Protein AF-A0AAP3E4R8-F1 (afdb_monomer)

Sequence (156 aa):
MATSDVTLTLAP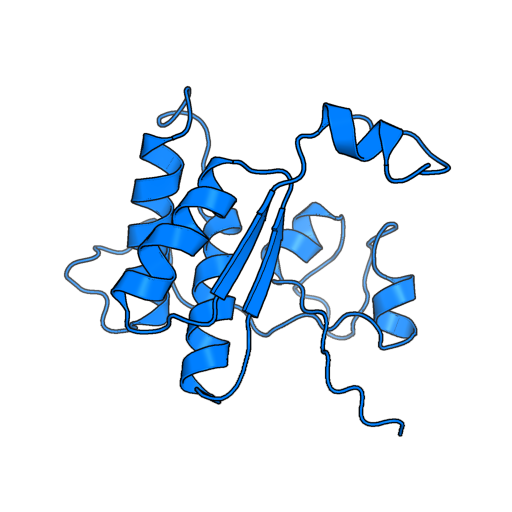TMYAELGGDPTADVYPSGSKYVDEAIRDGWVHITDPVSGDIDDDPADVESVVEQARHDAHHVIAATTNHPQTVNEWDDTALVGVALRLFEQNERIRVIVHTTDRGLAKAIQVVVPHYGYYDVQARYYPPKDVKERFPVAENFIW

Organism: NCBI:txid2979990

Foldseek 3Di:
DPPDLDAAEDELLVCVVQQADSPDPDPGGGRPPCRVCVVVRRYDYDDFFDEDQPDDLVPDPDLLHVLLNQLLVQLLVPDPCNPPDDCSSLSRLVSVLQVVCVVPLPDAAEAEDQRPSSQRSQCPSNVVVVRDSYHYDHDPPVNCVVVPVDVDDPDD

InterPro domains:
  IPR058703 PIN domain-containing protein [PF26425] (3-133)

Secondary structure (DSSP, 8-state):
----S--EEE-HHHHHHTT--TT-SSS--S-TTTHHHHHTTSEEEPPPPP--TTS-TTT---HHHHHHHHHHHHHHHHSS-TTT---TGGGHHHHHHHHHHHH-TT--EEEEES-HHHHHHHHHHHHHTT--SEEEEE--HHHHHHHS--SS----

Nearest PDB structures (foldseek):
  6gkv-assembly1_B  TM=8.677E-01  e=3.785E+00  Coptis japonica
  3dxy-assembly1_A  TM=6.495E-01  e=4.829E+00  Escherichia coli K-12
  3wxm-assembly3_F  TM=3.736E-01  e=7.859E+00  Aeropyrum pernix K1

Structure (mmCIF, N/CA/C/O backbone):
data_AF-A0AAP3E4R8-F1
#
_entry.id   AF-A0AAP3E4R8-F1
#
loop_
_atom_site.group_PDB
_atom_site.id
_atom_site.type_symbol
_atom_site.label_atom_id
_atom_site.label_alt_id
_atom_site.label_comp_id
_atom_site.label_asym_id
_atom_site.label_entity_id
_atom_site.label_seq_id
_atom_site.pdbx_PDB_ins_code
_atom_site.Cartn_x
_atom_site.Cartn_y
_atom_site.Cartn_z
_atom_site.occupancy
_atom_site.B_iso_or_equiv
_atom_site.auth_seq_id
_atom_site.auth_comp_id
_atom_site.auth_asym_id
_atom_site.auth_atom_id
_atom_site.pdbx_PDB_model_num
ATOM 1 N N . MET A 1 1 ? -25.991 0.294 9.245 1.00 39.47 1 MET A N 1
ATOM 2 C CA . MET A 1 1 ? -24.555 0.604 9.105 1.00 39.47 1 MET A CA 1
ATOM 3 C C . MET A 1 1 ? -24.451 1.835 8.234 1.00 39.47 1 MET A C 1
ATOM 5 O O . MET A 1 1 ? -25.065 1.839 7.176 1.00 39.47 1 MET A O 1
ATOM 9 N N . ALA A 1 2 ? -23.801 2.895 8.709 1.00 35.78 2 ALA A N 1
ATOM 10 C CA . ALA A 1 2 ? -23.528 4.047 7.861 1.00 35.78 2 ALA A CA 1
ATOM 11 C C . ALA A 1 2 ? -22.597 3.585 6.732 1.00 35.78 2 ALA A C 1
ATOM 13 O O . ALA A 1 2 ? -21.536 3.033 7.002 1.00 35.78 2 ALA A O 1
ATOM 14 N N . THR A 1 3 ? -23.031 3.735 5.486 1.00 44.97 3 THR A N 1
ATOM 15 C CA . THR A 1 3 ? -22.189 3.557 4.304 1.00 44.97 3 THR A CA 1
ATOM 16 C C . THR A 1 3 ? -21.245 4.751 4.257 1.00 44.97 3 THR A C 1
ATOM 18 O O . THR A 1 3 ? -21.642 5.828 3.815 1.00 44.97 3 THR A O 1
ATOM 21 N N . SER A 1 4 ? -20.041 4.628 4.807 1.00 57.94 4 SER A N 1
ATOM 22 C CA . SER A 1 4 ? -19.020 5.635 4.552 1.00 57.94 4 SER A CA 1
ATOM 23 C C . SER A 1 4 ? -18.524 5.445 3.121 1.00 57.94 4 SER A C 1
ATOM 25 O O . SER A 1 4 ? -18.063 4.365 2.767 1.00 57.94 4 SER A O 1
ATOM 27 N N . ASP A 1 5 ? -18.567 6.501 2.305 1.00 83.19 5 ASP A N 1
ATOM 28 C CA . ASP A 1 5 ? -17.973 6.527 0.952 1.00 83.19 5 ASP A CA 1
ATOM 29 C C . ASP A 1 5 ? -16.427 6.468 0.980 1.00 83.19 5 ASP A C 1
ATOM 31 O O . ASP A 1 5 ? -15.753 6.711 -0.019 1.00 83.19 5 ASP A O 1
ATOM 35 N N . VAL A 1 6 ? -15.849 6.199 2.153 1.00 88.19 6 VAL A N 1
ATOM 36 C CA . VAL A 1 6 ? -14.419 6.155 2.431 1.00 88.19 6 VAL A CA 1
ATOM 37 C C . VAL A 1 6 ? -14.144 4.94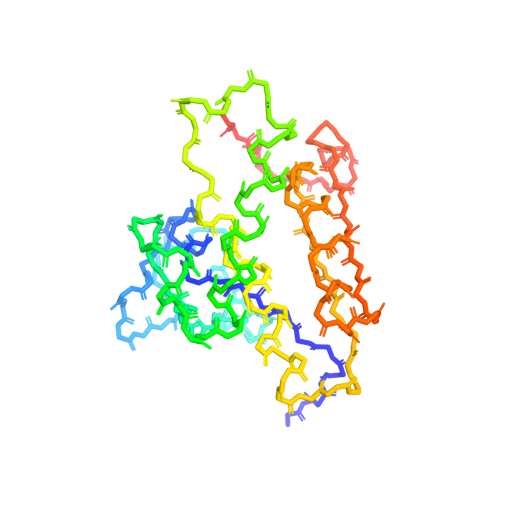0 3.307 1.00 88.19 6 VAL A C 1
ATOM 39 O O . VAL A 1 6 ? -14.812 4.728 4.323 1.00 88.19 6 VAL A O 1
ATOM 42 N N . THR A 1 7 ? -13.123 4.181 2.926 1.00 91.00 7 THR A N 1
ATOM 43 C CA . THR A 1 7 ? -12.562 3.079 3.706 1.00 91.00 7 THR A CA 1
ATOM 44 C C . THR A 1 7 ? -11.092 3.381 3.953 1.00 91.00 7 THR A C 1
ATOM 46 O O . THR A 1 7 ? -10.371 3.735 3.021 1.00 91.00 7 THR A O 1
ATOM 49 N N . LEU A 1 8 ? -10.649 3.260 5.204 1.00 94.56 8 LEU A N 1
ATOM 50 C CA . LEU A 1 8 ? -9.238 3.353 5.555 1.00 94.56 8 LEU A CA 1
ATOM 51 C C . LEU A 1 8 ? -8.679 1.938 5.694 1.00 94.56 8 LEU A C 1
ATOM 53 O O . LEU A 1 8 ? -9.179 1.137 6.481 1.00 94.56 8 LEU A O 1
ATOM 57 N N . THR A 1 9 ? -7.652 1.633 4.912 1.00 94.88 9 THR A N 1
ATOM 58 C CA . THR A 1 9 ? -7.057 0.298 4.841 1.00 94.88 9 THR A CA 1
ATOM 59 C C . THR A 1 9 ? -5.604 0.314 5.282 1.00 94.88 9 THR A C 1
ATOM 61 O O . THR A 1 9 ? -4.881 1.268 4.993 1.00 94.88 9 THR A O 1
ATOM 64 N N . LEU A 1 10 ? -5.167 -0.768 5.918 1.00 94.38 10 LEU A N 1
ATOM 65 C CA . LEU A 1 10 ? -3.786 -0.998 6.329 1.00 94.38 10 LEU A CA 1
ATOM 66 C C . LEU A 1 10 ? -3.335 -2.369 5.812 1.00 94.38 10 LEU A C 1
ATOM 68 O O . LEU A 1 10 ? -4.076 -3.345 5.937 1.00 94.38 10 LEU A O 1
ATOM 72 N N . ALA A 1 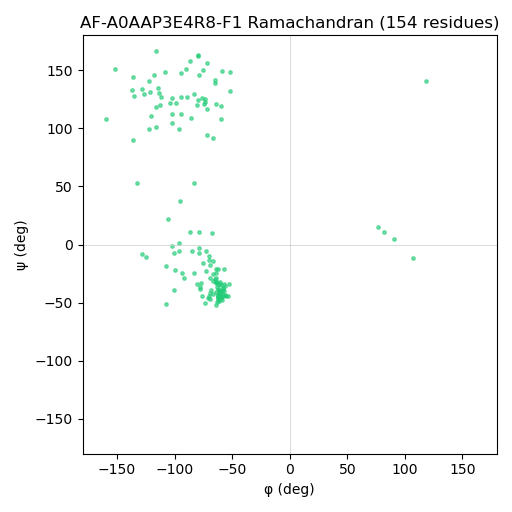11 ? -2.146 -2.453 5.214 1.00 95.31 11 ALA A N 1
ATOM 73 C CA . ALA A 1 11 ? -1.609 -3.745 4.796 1.00 95.31 11 ALA A CA 1
ATOM 74 C C . ALA A 1 11 ? -1.099 -4.538 6.020 1.00 95.31 11 ALA A C 1
ATOM 76 O O . ALA A 1 11 ? -0.646 -3.924 6.993 1.00 95.31 11 ALA A O 1
ATOM 77 N N . PRO A 1 12 ? -1.131 -5.884 5.992 1.00 94.62 12 PRO A N 1
ATOM 78 C CA . PRO A 1 12 ? -0.671 -6.712 7.110 1.00 94.62 12 PRO A CA 1
ATOM 79 C C . PRO A 1 12 ? 0.779 -6.450 7.537 1.00 94.62 12 PRO A C 1
ATOM 81 O O . PRO A 1 12 ? 1.072 -6.474 8.729 1.00 94.62 12 PRO A O 1
ATOM 84 N N . THR A 1 13 ? 1.671 -6.150 6.590 1.00 92.88 13 THR A N 1
ATOM 85 C CA . THR A 1 13 ? 3.082 -5.833 6.866 1.00 92.88 13 THR A CA 1
ATOM 86 C C . THR A 1 13 ? 3.209 -4.577 7.730 1.00 92.88 13 THR A C 1
ATOM 88 O O . THR A 1 13 ? 3.816 -4.627 8.795 1.00 92.88 13 THR A O 1
ATOM 91 N N . MET A 1 14 ? 2.511 -3.491 7.386 1.00 92.12 14 MET A N 1
ATOM 92 C CA . MET A 1 14 ? 2.477 -2.286 8.227 1.00 92.12 14 MET A CA 1
ATOM 93 C C . MET A 1 14 ? 1.768 -2.511 9.566 1.00 92.12 14 MET A C 1
ATOM 95 O O . MET A 1 14 ? 2.114 -1.881 10.563 1.00 92.12 14 MET A O 1
ATOM 99 N N . TYR A 1 15 ? 0.771 -3.399 9.630 1.00 94.38 15 TYR A N 1
ATOM 100 C CA . TYR A 1 15 ? 0.182 -3.769 10.918 1.00 94.38 15 TYR A CA 1
ATOM 101 C C . TYR A 1 15 ? 1.219 -4.423 11.843 1.00 94.38 15 TYR A C 1
ATOM 103 O O . TYR A 1 15 ? 1.273 -4.084 13.028 1.00 94.38 15 TYR A O 1
ATOM 111 N N . ALA A 1 16 ? 2.084 -5.280 11.290 1.00 93.00 16 ALA A N 1
ATOM 112 C CA . ALA A 1 16 ? 3.195 -5.890 12.013 1.00 93.00 16 ALA A CA 1
ATOM 113 C C . ALA A 1 16 ? 4.207 -4.851 12.518 1.00 93.00 16 ALA A C 1
ATOM 115 O O . ALA A 1 16 ? 4.595 -4.881 13.686 1.00 93.00 16 ALA A O 1
ATOM 116 N N . GLU A 1 17 ? 4.577 -3.877 11.683 1.00 89.62 17 GLU A N 1
ATOM 117 C CA . GLU A 1 17 ? 5.477 -2.780 12.074 1.00 89.62 17 GLU A CA 1
ATOM 118 C C . GLU A 1 17 ? 4.915 -1.927 13.217 1.00 89.62 17 GLU A C 1
ATOM 120 O O . GLU A 1 17 ? 5.649 -1.445 14.081 1.00 89.62 17 GLU A O 1
ATOM 125 N N . LEU A 1 18 ? 3.590 -1.783 13.274 1.00 91.19 18 LEU A N 1
ATOM 126 C CA . LEU A 1 18 ? 2.892 -1.102 14.364 1.00 91.19 18 LEU A CA 1
ATOM 127 C C . LEU A 1 18 ? 2.745 -1.979 15.624 1.00 91.19 18 LEU A C 1
ATOM 129 O O . LEU A 1 18 ? 2.021 -1.602 16.552 1.00 91.19 18 LEU A O 1
ATOM 133 N N . GLY A 1 19 ? 3.423 -3.126 15.687 1.00 92.19 19 GLY A N 1
ATOM 134 C CA . GLY A 1 19 ? 3.431 -4.051 16.822 1.00 92.19 19 GLY A CA 1
ATOM 135 C C . GLY A 1 19 ? 2.235 -5.002 16.868 1.00 92.19 19 GLY A C 1
ATOM 136 O O . GLY A 1 19 ? 2.015 -5.640 17.895 1.00 92.19 19 GLY A O 1
ATOM 137 N N . GLY A 1 20 ? 1.447 -5.064 15.796 1.00 94.38 20 GLY A N 1
ATOM 138 C CA . GLY A 1 20 ? 0.374 -6.035 15.648 1.00 94.38 20 GLY A CA 1
ATOM 139 C C . GLY A 1 20 ? 0.877 -7.416 15.221 1.00 94.38 20 GLY A C 1
ATOM 140 O O . GLY A 1 20 ? 1.983 -7.566 14.711 1.00 94.38 20 GLY A O 1
ATOM 141 N N . ASP A 1 21 ? 0.042 -8.432 15.401 1.00 94.81 21 ASP A N 1
ATOM 142 C CA . ASP A 1 21 ? 0.242 -9.772 14.855 1.00 94.81 21 ASP A CA 1
ATOM 143 C C . ASP A 1 21 ? -0.651 -9.968 13.615 1.00 94.81 21 ASP A C 1
ATOM 145 O O . ASP A 1 21 ? -1.864 -10.155 13.762 1.00 94.81 21 ASP A O 1
ATOM 149 N N . PRO A 1 22 ? -0.088 -9.925 12.392 1.00 91.00 22 PRO A N 1
ATOM 150 C CA . PRO A 1 22 ? -0.849 -10.124 11.159 1.00 91.00 22 PRO A CA 1
ATOM 151 C C . PRO A 1 22 ? -1.271 -11.585 10.920 1.00 91.00 22 PRO A C 1
ATOM 153 O O . PRO A 1 22 ? -1.970 -11.876 9.950 1.00 91.00 22 PRO A O 1
ATOM 156 N N . THR A 1 23 ? -0.827 -12.523 11.761 1.00 91.31 23 THR A N 1
ATOM 157 C CA . THR A 1 23 ? -1.151 -13.954 11.652 1.00 91.31 23 THR A CA 1
ATOM 158 C C . THR A 1 23 ? -2.222 -14.404 12.644 1.00 91.31 23 THR A C 1
ATOM 160 O O . THR A 1 23 ? -2.622 -15.566 12.627 1.00 91.31 23 THR A O 1
ATOM 163 N N . ALA A 1 24 ? -2.707 -13.495 13.493 1.00 90.25 24 ALA A N 1
ATOM 164 C CA . ALA A 1 24 ? -3.736 -13.791 14.476 1.00 90.25 24 ALA A CA 1
ATOM 165 C C . ALA A 1 24 ? -5.077 -14.160 13.817 1.00 90.25 24 ALA A C 1
ATOM 167 O O . ALA A 1 24 ? -5.517 -13.522 12.861 1.00 90.25 24 ALA A O 1
ATOM 168 N N . ASP A 1 25 ? -5.782 -15.132 14.403 1.00 86.62 25 ASP A N 1
ATOM 169 C CA . ASP A 1 25 ? -7.105 -15.571 13.929 1.00 86.62 25 ASP A CA 1
ATOM 170 C C . ASP A 1 25 ? -8.180 -14.471 14.027 1.00 86.62 25 ASP A C 1
ATOM 172 O O . ASP A 1 25 ? -9.197 -14.511 13.331 1.00 86.62 25 ASP A O 1
ATOM 176 N N . VAL A 1 26 ? -7.990 -13.500 14.928 1.00 86.62 26 VAL A N 1
ATOM 177 C CA . VAL A 1 26 ? -8.925 -12.398 15.170 1.00 86.62 26 VAL A CA 1
ATOM 178 C C . VAL A 1 26 ? -8.158 -11.091 15.284 1.00 86.62 26 VAL A C 1
ATOM 180 O O . VAL A 1 26 ? -7.261 -10.954 16.115 1.00 86.62 26 VAL A O 1
ATOM 183 N N . TYR A 1 27 ? -8.581 -10.105 14.495 1.00 85.62 27 TYR A N 1
ATOM 184 C CA . TYR A 1 27 ? -8.109 -8.738 14.626 1.00 85.62 27 TYR A CA 1
ATOM 185 C C . TYR A 1 27 ? -8.971 -7.915 15.594 1.00 85.62 27 TYR A C 1
ATOM 187 O O . TYR A 1 27 ? -10.185 -8.115 15.688 1.00 85.62 27 TYR A O 1
ATOM 195 N N . PRO A 1 28 ? -8.368 -6.912 16.243 1.00 94.00 28 PRO A N 1
ATOM 196 C CA . PRO A 1 28 ? -6.931 -6.649 16.245 1.00 94.00 28 PRO A CA 1
ATOM 197 C C . PRO A 1 28 ? -6.188 -7.443 17.336 1.00 94.00 28 PRO A C 1
ATOM 199 O O . PRO A 1 28 ? -6.777 -7.827 18.348 1.00 94.00 28 PRO A O 1
ATOM 202 N N . SER A 1 29 ? -4.883 -7.630 17.150 1.00 91.44 29 SER A N 1
ATOM 203 C CA . SER A 1 29 ? -3.971 -8.350 18.037 1.00 91.44 29 SER A CA 1
ATOM 204 C C . SER A 1 29 ? -2.640 -7.603 18.223 1.00 91.44 29 SER A C 1
ATOM 206 O O . SER A 1 29 ? -1.687 -7.832 17.489 1.00 91.44 29 SER A O 1
ATOM 208 N N . GLY A 1 30 ? -2.543 -6.724 19.226 1.00 90.12 30 GLY A N 1
ATOM 209 C CA . GLY A 1 30 ? -1.252 -6.340 19.822 1.00 90.12 30 GLY A CA 1
ATOM 210 C C . GLY A 1 30 ? -0.725 -4.941 19.498 1.00 90.12 30 GLY A C 1
ATOM 211 O O . GLY A 1 30 ? 0.179 -4.471 20.195 1.00 90.12 30 GLY A O 1
ATOM 212 N N . SER A 1 31 ? -1.303 -4.215 18.537 1.00 93.12 31 SER A N 1
ATOM 213 C CA . SER A 1 31 ? -0.849 -2.852 18.250 1.00 93.12 31 SER A CA 1
ATOM 214 C C . SER A 1 31 ? -1.429 -1.842 19.238 1.00 93.12 31 SER A C 1
ATOM 216 O O . SER A 1 31 ? -2.628 -1.575 19.281 1.00 93.12 31 SER A O 1
ATOM 218 N N . LYS A 1 32 ? -0.558 -1.144 19.969 1.00 92.44 32 LYS A N 1
ATOM 219 C CA . LYS A 1 32 ? -0.970 0.007 20.793 1.00 92.44 32 LYS A CA 1
ATOM 220 C C . LYS A 1 32 ? -1.382 1.244 19.978 1.00 92.44 32 LYS A C 1
ATOM 222 O O . LYS A 1 32 ? -1.866 2.206 20.562 1.00 92.44 32 LYS A O 1
ATOM 227 N N . TYR A 1 33 ? -1.143 1.247 18.664 1.00 88.81 33 TYR A N 1
ATOM 228 C CA . TYR A 1 33 ? -1.328 2.422 17.808 1.00 88.81 33 TYR A CA 1
ATOM 229 C C . TYR A 1 33 ? -2.637 2.398 17.018 1.00 88.81 33 TYR A C 1
ATOM 231 O O . TYR A 1 33 ? -3.260 3.443 16.855 1.00 88.81 33 TYR A O 1
ATOM 239 N N . VAL A 1 34 ? -3.043 1.232 16.505 1.00 93.31 34 VAL A N 1
ATOM 240 C CA . VAL A 1 34 ? -4.157 1.134 15.541 1.00 93.31 34 VAL A CA 1
ATOM 241 C C . VAL A 1 34 ? -5.265 0.168 15.967 1.00 93.31 34 VAL A C 1
ATOM 243 O O . VAL A 1 34 ? -6.351 0.202 15.393 1.00 93.31 34 VAL A O 1
ATOM 246 N N . ASP A 1 35 ? -5.056 -0.641 17.012 1.00 95.19 35 ASP A N 1
ATOM 247 C CA . ASP A 1 35 ? -6.046 -1.631 17.442 1.00 95.19 35 ASP A CA 1
ATOM 248 C C . ASP A 1 35 ? -7.410 -1.003 17.789 1.00 95.19 35 ASP A C 1
ATOM 250 O O . ASP A 1 35 ? -8.445 -1.539 17.411 1.00 95.19 35 ASP A O 1
ATOM 254 N N . GLU A 1 36 ? -7.452 0.129 18.501 1.00 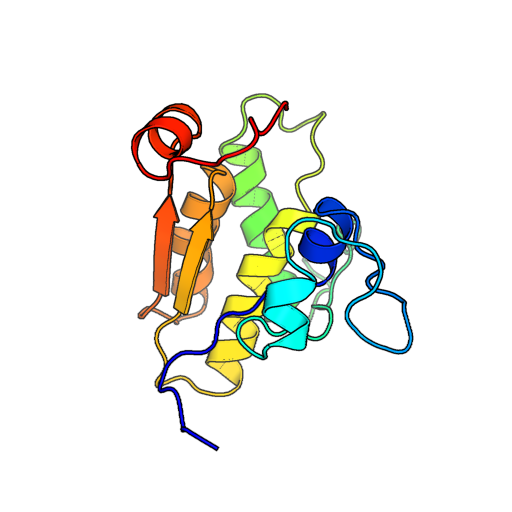94.44 36 GLU A N 1
ATOM 255 C CA . GLU A 1 36 ? -8.728 0.784 18.844 1.00 94.44 36 GLU A CA 1
ATOM 256 C C . GLU A 1 36 ? -9.507 1.199 17.586 1.00 94.44 36 GLU A C 1
ATOM 258 O O . GLU A 1 36 ? -10.681 0.865 17.451 1.00 94.44 36 GLU A O 1
ATOM 263 N N . ALA A 1 37 ? -8.828 1.794 16.601 1.00 92.12 37 ALA A N 1
ATOM 264 C CA . ALA A 1 37 ? -9.437 2.169 15.327 1.00 92.12 37 ALA A CA 1
ATOM 265 C C . ALA A 1 37 ? -9.938 0.955 14.520 1.00 92.12 37 ALA A C 1
ATOM 267 O O . ALA A 1 37 ? -10.942 1.064 13.815 1.00 92.12 37 ALA A O 1
ATOM 268 N N . ILE A 1 38 ? -9.271 -0.200 14.626 1.00 94.62 38 ILE A N 1
ATOM 269 C CA . ILE A 1 38 ? -9.735 -1.455 14.016 1.00 94.62 38 ILE A CA 1
ATOM 270 C C . ILE A 1 38 ? -10.991 -1.969 14.733 1.00 94.62 38 ILE A C 1
ATOM 272 O O . ILE A 1 38 ? -11.970 -2.301 14.066 1.00 94.62 38 ILE A O 1
ATOM 276 N N . ARG A 1 39 ? -11.006 -2.000 16.078 1.00 94.00 39 ARG A N 1
ATOM 277 C CA . ARG A 1 39 ? -12.182 -2.443 16.866 1.00 94.00 39 ARG A CA 1
ATOM 278 C C . ARG A 1 39 ? -13.414 -1.599 16.568 1.00 94.00 39 ARG A C 1
ATOM 280 O O . ARG A 1 39 ? -14.510 -2.139 16.442 1.00 94.00 39 ARG A O 1
ATOM 287 N N . ASP A 1 40 ? -13.214 -0.299 16.414 1.00 93.44 40 ASP A N 1
ATOM 288 C CA . ASP A 1 40 ? -14.275 0.664 16.133 1.00 93.44 40 ASP A CA 1
ATOM 289 C C . ASP A 1 40 ? -14.714 0.668 14.655 1.00 93.44 40 ASP A C 1
ATOM 291 O O . ASP A 1 40 ? -15.653 1.374 14.285 1.00 93.44 40 ASP A O 1
ATOM 295 N N . GLY A 1 41 ? -14.063 -0.128 13.799 1.00 92.12 41 GLY A N 1
ATOM 296 C CA . GLY A 1 41 ? -14.408 -0.270 12.385 1.00 92.12 41 GLY A CA 1
ATOM 297 C C . GLY A 1 41 ? -13.951 0.890 11.497 1.00 92.12 41 GLY A C 1
ATOM 298 O O . GLY A 1 41 ? -14.425 1.010 10.369 1.00 92.12 41 GLY A O 1
ATOM 299 N N . TRP A 1 42 ? -13.040 1.742 11.975 1.00 92.56 42 TRP A N 1
ATOM 300 C CA . TRP A 1 42 ? -12.455 2.824 11.177 1.00 92.56 42 TRP A CA 1
ATOM 301 C C . TRP A 1 42 ? -11.375 2.322 10.222 1.00 92.56 42 TRP A C 1
ATOM 303 O O . TRP A 1 42 ? -11.280 2.831 9.109 1.00 92.56 42 TRP A O 1
ATOM 313 N N . VAL A 1 43 ? -10.563 1.353 10.659 1.00 94.06 43 VAL A N 1
ATOM 314 C CA . VAL A 1 43 ? -9.450 0.779 9.888 1.00 94.06 43 VAL A CA 1
ATOM 315 C C . VAL A 1 43 ? -9.729 -0.684 9.580 1.00 94.06 43 VAL A C 1
ATOM 317 O O . VAL A 1 43 ? -10.090 -1.456 10.466 1.00 94.06 43 VAL A O 1
ATOM 320 N N . HIS A 1 44 ? -9.498 -1.077 8.333 1.00 94.00 44 HIS A N 1
ATOM 321 C CA . HIS A 1 44 ? -9.564 -2.464 7.895 1.00 94.00 44 HIS A CA 1
ATOM 322 C C . HIS A 1 44 ? -8.170 -2.979 7.518 1.00 94.00 44 HIS A C 1
ATOM 324 O O . HIS A 1 44 ? -7.483 -2.362 6.701 1.00 94.00 44 HIS A O 1
ATOM 330 N N . ILE A 1 45 ? -7.757 -4.111 8.095 1.00 94.62 45 ILE A N 1
ATOM 331 C CA . ILE A 1 45 ? -6.564 -4.828 7.632 1.00 94.62 45 ILE A CA 1
ATOM 332 C C . ILE A 1 45 ? -6.932 -5.566 6.352 1.00 94.62 45 ILE A C 1
ATOM 334 O O . ILE A 1 45 ? -7.910 -6.307 6.330 1.00 94.62 45 ILE A O 1
ATOM 338 N N . THR A 1 46 ? -6.177 -5.344 5.283 1.00 94.62 46 THR A N 1
ATOM 339 C CA . THR A 1 46 ? -6.434 -6.019 4.010 1.00 94.62 46 THR A CA 1
ATOM 340 C C . THR A 1 46 ? -5.885 -7.441 4.011 1.00 94.62 46 THR A C 1
ATOM 342 O O . THR A 1 46 ? -4.938 -7.725 4.738 1.00 94.62 46 THR A O 1
ATOM 345 N N . ASP A 1 47 ? -6.341 -8.293 3.093 1.00 93.56 47 ASP A N 1
ATOM 346 C CA . ASP A 1 47 ? -5.635 -9.549 2.812 1.00 93.56 47 ASP A CA 1
ATOM 347 C C . ASP A 1 47 ? -4.183 -9.270 2.365 1.00 93.56 47 ASP A C 1
ATOM 349 O O . ASP A 1 47 ? -3.945 -8.237 1.714 1.00 93.56 47 ASP A O 1
ATOM 353 N N . PRO A 1 48 ? -3.216 -10.166 2.642 1.00 92.75 48 PRO A N 1
ATOM 354 C CA . PRO A 1 48 ? -1.860 -10.060 2.110 1.00 92.75 48 PRO A CA 1
ATOM 355 C C . PRO A 1 48 ? -1.849 -9.894 0.585 1.00 92.75 48 PRO A C 1
ATOM 357 O O . PRO A 1 48 ? -2.738 -10.382 -0.118 1.00 92.75 48 PRO A O 1
ATOM 360 N N . VAL A 1 49 ? -0.853 -9.178 0.069 1.00 93.88 49 VAL A N 1
ATOM 361 C CA . VAL A 1 49 ? -0.594 -9.080 -1.375 1.00 93.88 49 VAL A CA 1
ATOM 362 C C . VAL A 1 49 ? 0.445 -10.128 -1.777 1.00 93.88 49 VAL A C 1
ATOM 364 O O . VAL A 1 49 ? 1.303 -10.471 -0.965 1.00 93.88 49 VAL A O 1
ATOM 367 N N . SER A 1 50 ? 0.349 -10.664 -2.997 1.00 89.81 50 SER A N 1
ATOM 368 C CA . SER A 1 50 ? 1.264 -11.709 -3.478 1.00 89.81 50 SER A CA 1
ATOM 369 C C . SER A 1 50 ? 2.662 -11.162 -3.766 1.00 89.81 50 SER A C 1
ATOM 371 O O . SER A 1 50 ? 2.813 -9.959 -4.002 1.00 89.81 50 SER A O 1
ATOM 373 N N . GLY A 1 51 ? 3.661 -12.045 -3.733 1.00 89.81 51 GLY A N 1
ATOM 374 C CA . GLY A 1 51 ? 5.036 -11.765 -4.137 1.00 89.81 51 GLY A CA 1
ATOM 375 C C . GLY A 1 51 ? 6.075 -11.908 -3.042 1.00 89.81 51 GLY A C 1
ATOM 376 O O . GLY A 1 51 ? 5.864 -11.443 -1.911 1.00 89.81 51 GLY A O 1
ATOM 377 N N . ASP A 1 52 ? 7.215 -12.459 -3.431 1.00 90.62 52 ASP A N 1
ATOM 378 C CA . ASP A 1 52 ? 8.474 -12.465 -2.701 1.00 90.62 52 ASP A CA 1
ATOM 379 C C . ASP A 1 52 ? 9.484 -11.527 -3.388 1.00 90.62 52 ASP A C 1
ATOM 381 O O . ASP A 1 52 ? 9.464 -11.337 -4.600 1.00 90.62 52 ASP A O 1
ATOM 385 N N . ILE A 1 53 ? 10.377 -10.910 -2.614 1.00 90.50 53 ILE A N 1
ATOM 386 C CA . ILE A 1 53 ? 11.432 -10.053 -3.172 1.00 90.50 53 ILE A CA 1
ATOM 387 C C . ILE A 1 53 ? 12.405 -10.858 -4.048 1.00 90.50 53 ILE A C 1
ATOM 389 O O . ILE A 1 53 ? 12.995 -10.301 -4.976 1.00 90.50 53 ILE A O 1
ATOM 393 N N . ASP A 1 54 ? 12.569 -12.147 -3.741 1.00 91.62 54 ASP A N 1
ATOM 394 C CA . ASP A 1 54 ? 13.507 -13.049 -4.407 1.00 91.62 54 ASP A CA 1
ATOM 395 C C . ASP A 1 54 ? 12.938 -13.678 -5.694 1.00 91.62 54 ASP A C 1
ATOM 397 O O . ASP A 1 54 ? 13.675 -14.369 -6.406 1.00 91.62 54 ASP A O 1
ATOM 401 N N . ASP A 1 55 ? 11.659 -13.444 -6.009 1.00 91.69 55 ASP A N 1
ATOM 402 C CA . ASP A 1 55 ? 11.049 -13.913 -7.254 1.00 91.69 55 ASP A CA 1
ATOM 403 C C . ASP A 1 55 ? 11.709 -13.234 -8.468 1.00 91.69 55 ASP A C 1
ATOM 405 O O . ASP A 1 55 ? 12.008 -12.036 -8.452 1.00 91.69 55 ASP A O 1
ATOM 409 N N . ASP A 1 56 ? 11.950 -13.999 -9.541 1.00 89.44 56 ASP A N 1
ATOM 410 C CA . ASP A 1 56 ? 12.443 -13.432 -10.800 1.00 89.44 56 ASP A CA 1
ATOM 411 C C . ASP A 1 56 ? 11.299 -12.652 -11.465 1.00 89.44 56 ASP A C 1
ATOM 413 O O . ASP A 1 56 ? 10.308 -13.271 -11.867 1.00 89.44 56 ASP A O 1
ATOM 417 N N . PRO A 1 57 ? 11.413 -11.320 -11.654 1.00 83.81 57 PRO A N 1
ATOM 418 C CA . PRO A 1 57 ? 10.348 -10.526 -12.260 1.00 83.81 57 PRO A CA 1
ATOM 419 C C . PRO A 1 57 ? 9.928 -11.008 -13.656 1.00 83.81 57 PRO A C 1
ATOM 421 O O . PRO A 1 57 ? 8.829 -10.684 -14.103 1.00 83.81 57 PRO A O 1
ATOM 424 N N . ALA A 1 58 ? 10.781 -11.762 -14.363 1.00 87.44 58 ALA A N 1
ATOM 425 C CA . ALA A 1 58 ? 10.452 -12.353 -15.658 1.00 87.44 58 ALA A CA 1
ATOM 426 C C . ALA A 1 58 ? 9.468 -13.536 -15.572 1.00 87.44 58 ALA A C 1
ATOM 428 O O . ALA A 1 58 ? 8.788 -13.818 -16.560 1.00 87.44 58 ALA A O 1
ATOM 429 N N . ASP A 1 59 ? 9.385 -14.196 -14.416 1.00 92.62 59 ASP A N 1
ATOM 430 C CA . ASP A 1 59 ? 8.537 -15.367 -14.168 1.00 92.62 59 ASP A CA 1
ATOM 431 C C . ASP A 1 59 ? 7.240 -15.012 -13.413 1.00 92.62 59 ASP A C 1
ATOM 433 O O . ASP A 1 59 ? 6.341 -15.846 -13.278 1.00 92.62 59 ASP A O 1
ATOM 437 N N . VAL A 1 60 ? 7.104 -13.766 -12.950 1.00 93.81 60 VAL A N 1
ATOM 438 C CA . VAL A 1 60 ? 5.909 -13.279 -12.253 1.00 93.81 60 VAL A CA 1
ATOM 439 C C . VAL A 1 60 ? 4.759 -13.055 -13.239 1.00 93.81 60 VAL A C 1
ATOM 441 O O . VAL A 1 60 ? 4.838 -12.200 -14.118 1.00 93.81 60 VAL A O 1
ATOM 444 N N . GLU A 1 61 ? 3.628 -13.739 -13.048 1.00 92.44 61 GLU A N 1
ATOM 445 C CA . GLU A 1 61 ? 2.405 -13.527 -13.850 1.00 92.44 61 GLU A CA 1
ATOM 446 C C . GLU A 1 61 ? 1.421 -12.525 -13.218 1.00 92.44 61 GLU A C 1
ATOM 448 O O . GLU A 1 61 ? 0.599 -11.924 -13.913 1.00 92.44 61 GLU A O 1
ATOM 453 N N . SER A 1 62 ? 1.478 -12.348 -11.894 1.00 94.75 62 SER A N 1
ATOM 454 C CA . SER A 1 62 ? 0.573 -11.464 -11.155 1.00 94.75 62 SER A CA 1
ATOM 455 C C . SER A 1 62 ? 0.924 -9.996 -11.398 1.00 94.75 62 SER A C 1
ATOM 457 O O . SER A 1 62 ? 2.022 -9.543 -11.085 1.00 94.75 62 SER A O 1
ATOM 459 N N . VAL A 1 63 ? -0.041 -9.219 -11.895 1.00 94.88 63 VAL A N 1
ATOM 460 C CA . VAL A 1 63 ? 0.114 -7.770 -12.114 1.00 94.88 63 VAL A CA 1
ATOM 461 C C . VAL A 1 63 ? 0.399 -7.033 -10.800 1.00 94.88 63 VAL A C 1
ATOM 463 O O . VAL A 1 63 ? 1.236 -6.132 -10.754 1.00 94.88 63 VAL A O 1
ATOM 466 N N . VAL A 1 64 ? -0.256 -7.445 -9.710 1.00 96.12 64 VAL A N 1
ATOM 467 C CA . VAL A 1 64 ? -0.019 -6.897 -8.365 1.00 96.12 64 VAL A CA 1
ATOM 468 C C . VAL A 1 64 ? 1.429 -7.120 -7.932 1.00 96.12 64 VAL A C 1
ATOM 470 O O . VAL A 1 64 ? 2.036 -6.234 -7.341 1.00 96.12 64 VAL A O 1
ATOM 473 N N . GLU A 1 65 ? 1.985 -8.284 -8.238 1.00 96.56 65 GLU A N 1
ATOM 474 C CA . GLU A 1 65 ? 3.339 -8.678 -7.855 1.00 96.56 65 GLU A CA 1
ATOM 475 C C 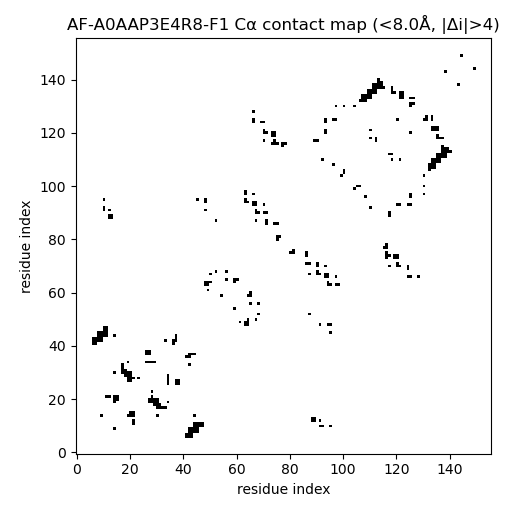. GLU A 1 65 ? 4.408 -7.999 -8.707 1.00 96.56 65 GLU A C 1
ATOM 477 O O . GLU A 1 65 ? 5.338 -7.411 -8.157 1.00 96.56 65 GLU A O 1
ATOM 482 N N . GLN A 1 66 ? 4.218 -7.944 -10.030 1.00 96.81 66 GLN A N 1
ATOM 483 C CA . GLN A 1 66 ? 5.070 -7.157 -10.931 1.00 96.81 66 GLN A CA 1
ATOM 484 C C . GLN A 1 66 ? 5.149 -5.698 -10.463 1.00 96.81 66 GLN A C 1
ATOM 486 O O . GLN A 1 66 ? 6.236 -5.132 -10.340 1.00 96.81 66 GLN A O 1
ATOM 491 N N . ALA A 1 67 ? 4.013 -5.107 -10.085 1.00 97.06 67 ALA A N 1
ATOM 492 C CA . ALA A 1 67 ? 3.981 -3.743 -9.576 1.00 97.06 67 ALA A CA 1
ATOM 493 C C . ALA A 1 67 ? 4.718 -3.576 -8.241 1.00 97.06 67 ALA A C 1
ATOM 495 O O . ALA A 1 67 ? 5.251 -2.498 -7.970 1.00 97.06 67 ALA A O 1
ATOM 496 N N . ARG A 1 68 ? 4.771 -4.611 -7.395 1.00 96.81 68 ARG A N 1
ATOM 497 C CA . ARG A 1 68 ? 5.583 -4.582 -6.172 1.00 96.81 68 ARG A CA 1
ATOM 498 C C . ARG A 1 68 ? 7.074 -4.593 -6.494 1.00 96.81 68 ARG A C 1
ATOM 500 O O . ARG A 1 68 ? 7.796 -3.787 -5.910 1.00 96.81 68 ARG A O 1
ATOM 507 N N . HIS A 1 69 ? 7.5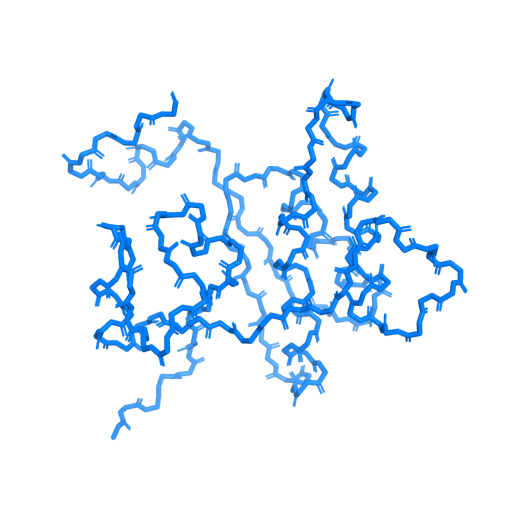27 -5.392 -7.462 1.00 95.62 69 HIS A N 1
ATOM 508 C CA . HIS A 1 69 ? 8.915 -5.335 -7.946 1.00 95.62 69 HIS A CA 1
ATOM 509 C C . HIS A 1 69 ? 9.256 -3.970 -8.561 1.00 95.62 69 HIS A C 1
ATOM 511 O O . HIS A 1 69 ? 10.270 -3.367 -8.203 1.00 95.62 69 HIS A O 1
ATOM 517 N N . ASP A 1 70 ? 8.382 -3.410 -9.399 1.00 96.00 70 ASP A N 1
ATOM 518 C CA . ASP A 1 70 ? 8.571 -2.065 -9.958 1.00 96.00 70 ASP A CA 1
ATOM 519 C C . ASP A 1 70 ? 8.635 -0.992 -8.864 1.00 96.00 70 ASP A C 1
ATOM 521 O O . ASP A 1 70 ? 9.473 -0.085 -8.902 1.00 96.00 70 ASP A O 1
ATOM 525 N N . ALA A 1 71 ? 7.766 -1.095 -7.856 1.00 95.75 71 ALA A N 1
ATOM 526 C CA . ALA A 1 71 ? 7.783 -0.208 -6.702 1.00 95.75 71 ALA A CA 1
ATOM 527 C C . ALA A 1 71 ? 9.083 -0.329 -5.922 1.00 95.75 71 ALA A C 1
ATOM 529 O O . ALA A 1 71 ? 9.686 0.700 -5.615 1.00 95.75 71 ALA A O 1
ATOM 530 N N . HIS A 1 72 ? 9.537 -1.552 -5.658 1.00 94.06 72 HIS A N 1
ATOM 531 C CA . HIS A 1 72 ? 10.810 -1.808 -5.003 1.00 94.06 72 HIS A CA 1
ATOM 532 C C . HIS A 1 72 ? 11.958 -1.127 -5.757 1.00 94.06 72 HIS A C 1
ATOM 534 O O . HIS A 1 72 ? 12.763 -0.425 -5.150 1.00 94.06 72 HIS A O 1
ATOM 540 N N . HIS A 1 73 ? 11.990 -1.219 -7.091 1.00 92.06 73 HIS A N 1
ATOM 541 C CA . HIS A 1 73 ? 12.990 -0.528 -7.908 1.00 92.06 73 HIS A CA 1
ATOM 542 C C . HIS A 1 73 ? 12.921 1.003 -7.789 1.00 92.06 73 HIS A C 1
ATOM 544 O O . HIS A 1 73 ? 13.961 1.659 -7.683 1.00 92.06 73 HIS A O 1
ATOM 550 N N . VAL A 1 74 ? 11.723 1.596 -7.787 1.00 93.56 74 VAL A N 1
ATOM 551 C CA . VAL A 1 74 ? 11.553 3.054 -7.630 1.00 93.56 74 VAL A CA 1
ATOM 552 C C . VAL A 1 74 ? 11.975 3.525 -6.236 1.00 93.56 74 VAL A C 1
ATOM 554 O O . VAL A 1 74 ? 12.628 4.568 -6.104 1.00 93.56 74 VAL A O 1
ATOM 557 N N . ILE A 1 75 ? 11.602 2.769 -5.207 1.00 91.81 75 ILE A N 1
ATOM 558 C CA . ILE A 1 75 ? 11.921 3.035 -3.804 1.00 91.81 75 ILE A CA 1
ATOM 559 C C . ILE A 1 75 ? 13.445 2.957 -3.601 1.00 91.81 75 ILE A C 1
ATOM 561 O O . ILE A 1 75 ? 14.062 3.963 -3.232 1.00 91.81 75 ILE A O 1
ATOM 565 N N . ALA A 1 76 ? 14.071 1.860 -4.039 1.00 88.50 76 ALA A N 1
ATOM 566 C CA . ALA A 1 76 ? 15.519 1.660 -3.996 1.00 88.50 76 ALA A CA 1
ATOM 567 C C . ALA A 1 76 ? 16.296 2.759 -4.754 1.00 88.50 76 ALA A C 1
ATOM 569 O O . ALA A 1 76 ? 17.334 3.234 -4.302 1.00 88.50 76 ALA A O 1
ATOM 570 N N . ALA A 1 77 ? 15.795 3.235 -5.896 1.00 87.62 77 ALA A N 1
ATOM 571 C CA . ALA A 1 77 ? 16.438 4.328 -6.633 1.00 87.62 77 ALA A CA 1
ATOM 572 C C . ALA A 1 77 ? 16.348 5.695 -5.922 1.00 87.62 77 ALA A C 1
ATOM 574 O O . ALA A 1 77 ? 17.076 6.627 -6.274 1.00 87.62 77 ALA A O 1
ATOM 575 N N . THR A 1 78 ? 15.440 5.838 -4.954 1.00 82.50 78 THR A N 1
ATOM 576 C CA . THR A 1 78 ? 15.183 7.086 -4.222 1.00 82.50 78 THR A CA 1
ATOM 577 C C . THR A 1 78 ? 15.870 7.112 -2.853 1.00 82.50 78 THR A C 1
ATOM 579 O O . THR A 1 78 ? 16.110 8.197 -2.314 1.00 82.50 78 THR A O 1
ATOM 582 N N . THR A 1 79 ? 16.208 5.949 -2.290 1.00 73.81 79 THR A N 1
ATOM 583 C CA . THR A 1 79 ? 16.922 5.846 -1.014 1.00 73.81 79 THR A CA 1
ATOM 584 C C . THR A 1 79 ? 18.424 6.107 -1.181 1.00 73.81 79 THR A C 1
ATOM 586 O O . THR A 1 79 ? 19.044 5.768 -2.188 1.00 73.81 79 THR A O 1
ATOM 589 N N . ASN A 1 80 ? 19.043 6.719 -0.168 1.00 67.44 80 ASN A N 1
ATOM 590 C CA . ASN A 1 80 ? 20.497 6.932 -0.137 1.00 67.44 80 ASN A CA 1
ATOM 591 C C . ASN A 1 80 ? 21.267 5.657 0.265 1.00 67.44 80 ASN A C 1
ATOM 593 O O . ASN A 1 80 ? 22.499 5.648 0.221 1.00 67.44 80 ASN A O 1
ATOM 597 N N . HIS A 1 81 ? 20.555 4.598 0.671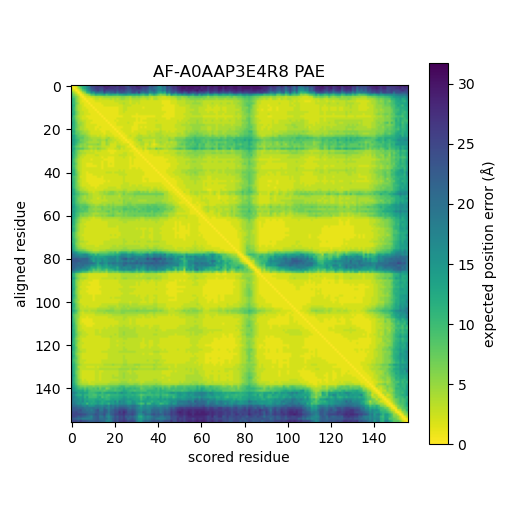 1.00 63.59 81 HIS A N 1
ATOM 598 C CA . HIS A 1 81 ? 21.123 3.352 1.191 1.00 63.59 81 HIS A CA 1
ATOM 599 C C . HIS A 1 81 ? 20.507 2.086 0.556 1.00 63.59 81 HIS A C 1
ATOM 601 O O . HIS A 1 81 ? 20.110 1.168 1.275 1.00 63.59 81 HIS A O 1
ATOM 607 N N . PRO A 1 82 ? 20.475 1.975 -0.786 1.00 60.00 82 PRO A N 1
ATOM 608 C CA . PRO A 1 82 ? 19.732 0.920 -1.488 1.00 60.00 82 PRO A CA 1
ATOM 609 C C . PRO A 1 82 ? 20.267 -0.497 -1.266 1.00 60.00 82 PRO A C 1
ATOM 611 O O . PRO A 1 82 ? 19.606 -1.464 -1.611 1.00 60.00 82 PRO A O 1
ATOM 614 N N . GLN A 1 83 ? 21.482 -0.636 -0.729 1.00 53.34 83 GLN A N 1
ATOM 615 C CA . GLN A 1 83 ? 22.111 -1.937 -0.488 1.00 53.34 83 GLN A CA 1
ATOM 616 C C . GLN A 1 83 ? 21.929 -2.454 0.945 1.00 53.34 83 GLN A C 1
ATOM 618 O O . GLN A 1 83 ? 22.374 -3.559 1.242 1.00 53.34 83 GLN A O 1
ATOM 623 N N . THR A 1 84 ? 21.343 -1.662 1.848 1.00 52.06 84 THR A N 1
ATOM 624 C CA . THR A 1 84 ? 21.257 -2.016 3.278 1.00 52.06 84 THR A CA 1
ATOM 625 C C . THR A 1 84 ? 19.856 -1.920 3.866 1.00 52.06 84 THR A C 1
ATOM 627 O O . THR A 1 84 ? 19.675 -2.324 5.010 1.00 52.06 84 THR A O 1
ATOM 630 N N . VAL A 1 85 ? 18.883 -1.380 3.130 1.00 59.22 85 VAL A N 1
ATOM 631 C CA . VAL A 1 85 ? 17.493 -1.264 3.586 1.00 59.22 85 VAL A CA 1
ATOM 632 C C . VAL A 1 85 ? 16.627 -2.120 2.669 1.00 59.22 85 VAL A C 1
ATOM 634 O O . VAL A 1 85 ? 16.609 -1.900 1.462 1.00 59.22 85 VAL A O 1
ATOM 637 N N . ASN A 1 86 ? 15.972 -3.132 3.241 1.00 69.75 86 ASN A N 1
ATOM 638 C CA . ASN A 1 86 ? 14.941 -3.903 2.554 1.00 69.75 86 ASN A CA 1
ATOM 639 C C . ASN A 1 86 ? 13.616 -3.153 2.727 1.00 69.75 86 ASN A C 1
ATOM 641 O O . ASN A 1 86 ? 13.087 -3.101 3.832 1.00 69.75 86 ASN A O 1
ATOM 645 N N . GLU A 1 87 ? 13.122 -2.559 1.643 1.00 83.81 87 GLU A N 1
ATOM 646 C CA . GLU A 1 87 ? 11.889 -1.760 1.611 1.00 83.81 87 GLU A CA 1
ATOM 647 C C . GLU A 1 87 ? 10.752 -2.559 0.923 1.00 83.81 87 GLU A C 1
ATOM 649 O O . GLU A 1 87 ? 9.793 -1.993 0.400 1.00 83.81 87 GLU A O 1
ATOM 654 N N . TRP A 1 88 ? 10.851 -3.900 0.880 1.00 92.00 88 TRP A N 1
ATOM 655 C CA . TRP A 1 88 ? 9.847 -4.767 0.244 1.00 92.00 88 TRP A CA 1
ATOM 656 C C . TRP A 1 88 ? 8.476 -4.671 0.905 1.00 92.00 88 TRP A C 1
ATOM 658 O O . TRP A 1 88 ? 7.458 -4.663 0.211 1.00 92.00 88 TRP A O 1
ATOM 668 N N . ASP A 1 89 ? 8.433 -4.553 2.229 1.00 91.50 89 ASP A N 1
ATOM 669 C CA . ASP A 1 89 ? 7.177 -4.427 2.966 1.00 91.50 89 ASP A CA 1
ATOM 670 C C . ASP A 1 89 ? 6.430 -3.136 2.597 1.00 91.50 89 ASP A C 1
ATOM 672 O O . ASP A 1 89 ? 5.203 -3.163 2.467 1.00 91.50 89 ASP A O 1
ATOM 676 N N . ASP A 1 90 ? 7.150 -2.050 2.286 1.00 91.00 90 ASP A N 1
ATOM 677 C CA . ASP A 1 90 ? 6.568 -0.786 1.813 1.00 91.00 90 ASP A CA 1
ATOM 678 C C . ASP A 1 90 ? 5.848 -0.936 0.471 1.00 91.00 90 ASP A C 1
ATOM 680 O O . ASP A 1 90 ? 4.818 -0.294 0.222 1.00 91.00 90 ASP A O 1
ATOM 684 N N . THR A 1 91 ? 6.332 -1.835 -0.392 1.00 95.31 91 THR A N 1
ATOM 685 C CA . THR A 1 91 ? 5.698 -2.113 -1.691 1.00 95.31 91 THR A CA 1
ATOM 686 C C . THR A 1 91 ? 4.281 -2.656 -1.539 1.00 95.31 91 THR A C 1
ATOM 688 O O . THR A 1 91 ? 3.477 -2.533 -2.469 1.00 95.31 91 THR A O 1
ATOM 691 N N . ALA A 1 92 ? 3.928 -3.208 -0.371 1.00 96.38 92 ALA A N 1
ATOM 692 C CA . ALA A 1 92 ? 2.605 -3.760 -0.132 1.00 96.38 92 ALA A CA 1
ATOM 693 C C . ALA A 1 92 ? 1.499 -2.721 -0.358 1.00 96.38 92 ALA A C 1
ATOM 695 O O . ALA A 1 92 ? 0.442 -3.062 -0.885 1.00 96.38 92 ALA A O 1
ATOM 696 N N . LEU A 1 93 ? 1.743 -1.441 -0.055 1.00 96.81 93 LEU A N 1
ATOM 697 C CA . LEU A 1 93 ? 0.766 -0.374 -0.299 1.00 96.81 93 LEU A CA 1
ATOM 698 C C . LEU A 1 93 ? 0.549 -0.083 -1.792 1.00 96.81 93 LEU A C 1
ATOM 700 O O . LEU A 1 93 ? -0.555 0.307 -2.176 1.00 96.81 93 LEU A O 1
ATOM 704 N N . VAL A 1 94 ? 1.552 -0.315 -2.644 1.00 97.69 94 VAL A N 1
ATOM 705 C CA . VAL A 1 94 ? 1.392 -0.252 -4.108 1.00 97.69 94 VAL A CA 1
ATOM 706 C C . VAL A 1 94 ? 0.558 -1.440 -4.583 1.00 97.69 94 VAL A C 1
ATOM 708 O O . VAL A 1 94 ? -0.415 -1.245 -5.311 1.00 97.69 94 VAL A O 1
ATOM 711 N N . GLY A 1 95 ? 0.866 -2.649 -4.103 1.00 97.62 95 GLY A N 1
ATOM 712 C CA . GLY A 1 95 ? 0.091 -3.848 -4.427 1.00 97.62 95 GLY A CA 1
ATOM 713 C C . GLY A 1 95 ? -1.376 -3.750 -3.986 1.00 97.62 95 GLY A C 1
ATOM 714 O O . GLY A 1 95 ? -2.281 -4.088 -4.747 1.00 97.62 95 GLY A O 1
ATOM 715 N N . VAL A 1 96 ? -1.636 -3.214 -2.787 1.00 97.75 96 VAL A N 1
ATOM 716 C CA . VAL A 1 96 ? -2.997 -2.966 -2.285 1.00 97.75 96 VAL A CA 1
ATOM 717 C C . VAL A 1 96 ? -3.728 -1.967 -3.179 1.00 97.75 96 VAL A C 1
ATOM 719 O O . VAL A 1 96 ? -4.884 -2.209 -3.521 1.00 97.75 96 VAL A O 1
ATOM 722 N N . ALA A 1 97 ? -3.075 -0.873 -3.586 1.00 97.56 97 ALA A N 1
ATOM 723 C CA . ALA A 1 97 ? -3.679 0.109 -4.482 1.00 97.56 97 ALA A CA 1
ATOM 724 C C . ALA A 1 97 ? -4.113 -0.524 -5.813 1.00 97.56 97 ALA A C 1
ATOM 726 O O . ALA A 1 97 ? -5.252 -0.319 -6.230 1.00 97.56 97 ALA A O 1
ATOM 727 N N . LEU A 1 98 ? -3.246 -1.323 -6.447 1.00 97.25 98 LEU A N 1
ATOM 728 C CA . LEU A 1 98 ? -3.581 -2.023 -7.691 1.00 97.25 98 LEU A CA 1
ATOM 729 C C . LEU A 1 98 ? -4.742 -2.995 -7.504 1.00 97.25 98 LEU A C 1
ATOM 731 O O . LEU A 1 98 ? -5.713 -2.917 -8.249 1.00 97.25 98 LEU A O 1
ATOM 735 N N . ARG A 1 99 ? -4.694 -3.842 -6.469 1.00 97.00 99 ARG A N 1
ATOM 736 C CA .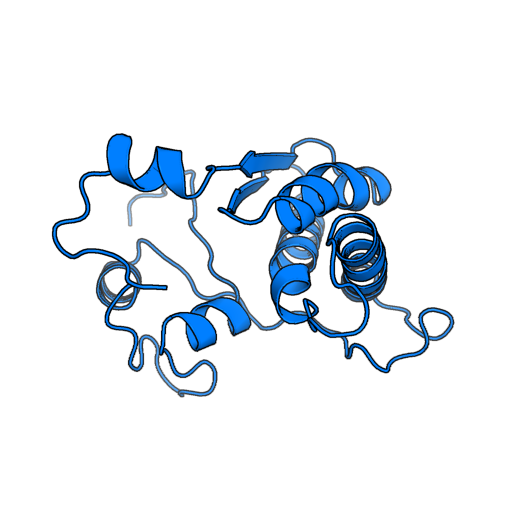 ARG A 1 99 ? -5.773 -4.798 -6.188 1.00 97.00 99 ARG A CA 1
ATOM 737 C C . ARG A 1 99 ? -7.124 -4.102 -5.997 1.00 97.00 99 ARG A C 1
ATOM 739 O O . ARG A 1 99 ? -8.146 -4.604 -6.455 1.00 97.00 99 ARG A O 1
ATOM 746 N N . LEU A 1 100 ? -7.149 -2.949 -5.323 1.00 95.88 100 LEU A N 1
ATOM 747 C CA . LEU A 1 100 ? -8.379 -2.169 -5.152 1.00 95.88 100 LEU A CA 1
ATOM 748 C C . LEU A 1 100 ? -8.915 -1.652 -6.496 1.00 95.88 100 LEU A C 1
ATOM 750 O O . LEU A 1 100 ? -10.122 -1.713 -6.728 1.00 95.88 100 LEU A O 1
ATOM 754 N N . PHE A 1 101 ? -8.042 -1.186 -7.391 1.00 96.81 101 PHE A N 1
ATOM 755 C CA . PHE A 1 101 ? -8.450 -0.763 -8.731 1.00 96.81 101 PHE A CA 1
ATOM 756 C C . PHE A 1 101 ? -8.923 -1.928 -9.610 1.00 96.81 101 PHE A C 1
ATOM 758 O O . PHE A 1 101 ? -9.925 -1.772 -10.304 1.00 96.81 101 PHE A O 1
ATOM 765 N N . GLU A 1 102 ? -8.281 -3.099 -9.538 1.00 94.94 102 GLU A N 1
ATOM 766 C CA . GLU A 1 102 ? -8.734 -4.315 -10.234 1.00 94.94 102 GLU A CA 1
ATOM 767 C C . GLU A 1 102 ? -10.144 -4.738 -9.792 1.00 94.94 102 GLU A C 1
ATOM 769 O O . GLU A 1 102 ? -10.942 -5.221 -10.594 1.00 94.94 102 GLU A O 1
ATOM 774 N N . GLN A 1 103 ? -10.478 -4.525 -8.515 1.00 94.56 103 GLN A N 1
ATOM 775 C CA . GLN A 1 103 ? -11.809 -4.802 -7.972 1.00 94.56 103 GLN A CA 1
ATOM 776 C C . GLN A 1 103 ? -12.840 -3.735 -8.364 1.00 94.56 103 GLN A C 1
ATOM 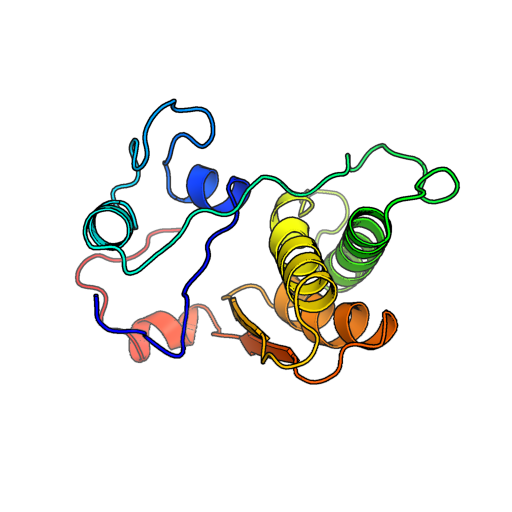778 O O . GLN A 1 103 ? -14.024 -4.050 -8.524 1.00 94.56 103 GLN A O 1
ATOM 783 N N . ASN A 1 104 ? -12.423 -2.473 -8.491 1.00 94.31 104 ASN A N 1
ATOM 784 C CA . ASN A 1 104 ? -13.287 -1.370 -8.895 1.00 94.31 104 ASN A CA 1
ATOM 785 C C . ASN A 1 104 ? -12.481 -0.177 -9.433 1.00 94.31 104 ASN A C 1
ATOM 787 O O . ASN A 1 104 ? -11.924 0.606 -8.671 1.00 94.31 104 ASN A O 1
ATOM 791 N N . GLU A 1 105 ? -12.529 0.053 -10.744 1.00 92.56 105 GLU A N 1
ATOM 792 C CA . GLU A 1 105 ? -11.823 1.176 -11.379 1.00 92.56 105 GLU A CA 1
ATOM 793 C C . GLU A 1 105 ? -12.416 2.560 -11.046 1.00 92.56 105 GLU A C 1
ATOM 795 O O . GLU A 1 105 ? -11.797 3.588 -11.313 1.00 92.56 105 GLU A O 1
ATOM 800 N N . ARG A 1 106 ? -13.628 2.626 -10.474 1.00 94.38 106 ARG A N 1
ATOM 801 C CA . ARG A 1 106 ? -14.341 3.882 -10.165 1.00 94.38 106 ARG A CA 1
ATOM 802 C C . ARG A 1 106 ? -14.132 4.339 -8.724 1.00 94.38 106 ARG A C 1
ATOM 804 O O . ARG A 1 106 ? -15.058 4.847 -8.090 1.00 94.38 106 ARG A O 1
ATOM 811 N N . ILE A 1 107 ? -12.929 4.142 -8.208 1.00 95.25 107 ILE A N 1
ATOM 812 C CA . ILE A 1 107 ? -12.511 4.594 -6.882 1.00 95.25 107 ILE A CA 1
ATOM 813 C C . ILE A 1 107 ? -11.394 5.624 -7.006 1.00 95.25 107 ILE A C 1
ATOM 815 O O . ILE A 1 107 ? -10.762 5.761 -8.050 1.00 95.25 107 ILE A O 1
ATOM 819 N N . ARG A 1 108 ? -11.120 6.308 -5.898 1.00 96.69 108 ARG A N 1
ATOM 820 C CA . ARG A 1 108 ? -9.888 7.066 -5.709 1.00 96.69 108 ARG A CA 1
ATOM 821 C C . ARG A 1 108 ? -9.079 6.420 -4.601 1.00 96.69 108 ARG A C 1
ATOM 823 O O . ARG A 1 108 ? -9.599 6.242 -3.502 1.00 96.69 108 ARG A O 1
ATOM 830 N N . VAL A 1 109 ? -7.800 6.167 -4.853 1.00 97.31 109 VAL A N 1
ATOM 831 C CA . VAL A 1 109 ? -6.866 5.695 -3.823 1.00 97.31 109 VAL A CA 1
ATOM 832 C C . VAL A 1 109 ? -5.994 6.858 -3.359 1.00 97.31 109 VAL A C 1
ATOM 834 O O . VAL A 1 109 ? -5.356 7.535 -4.164 1.00 97.31 109 VAL A O 1
ATOM 837 N N . ILE A 1 110 ? -5.955 7.110 -2.050 1.00 97.56 110 ILE A N 1
ATOM 838 C CA . ILE A 1 110 ? -5.065 8.108 -1.447 1.00 97.56 110 ILE A CA 1
ATOM 839 C C . ILE A 1 110 ? -4.168 7.396 -0.441 1.00 97.56 110 ILE A C 1
ATOM 841 O O . ILE A 1 110 ? -4.632 6.973 0.614 1.00 97.56 110 ILE A O 1
ATOM 845 N N . VAL A 1 111 ? -2.878 7.298 -0.748 1.00 96.75 111 VAL A N 1
ATOM 846 C CA . VAL A 1 111 ? -1.881 6.732 0.163 1.00 96.75 111 VAL A CA 1
ATOM 847 C C . VAL A 1 111 ? -1.322 7.834 1.048 1.00 96.75 111 VAL A C 1
ATOM 849 O O . VAL A 1 111 ? -0.868 8.871 0.562 1.00 96.75 111 VAL A O 1
ATOM 852 N N . HIS A 1 112 ? -1.357 7.611 2.356 1.00 93.81 112 HIS A N 1
ATOM 853 C CA . HIS A 1 112 ? -0.778 8.492 3.360 1.00 93.81 112 HIS A CA 1
ATOM 854 C C . HIS A 1 112 ? 0.527 7.877 3.856 1.00 93.81 112 HIS A C 1
ATOM 856 O O . HIS A 1 112 ? 0.514 6.755 4.346 1.00 93.81 112 HIS A O 1
ATOM 862 N N . THR A 1 113 ? 1.646 8.590 3.725 1.00 91.19 113 THR A N 1
ATOM 863 C CA . THR A 1 113 ? 2.951 8.051 4.134 1.00 91.19 113 THR A CA 1
ATOM 864 C C . THR A 1 113 ? 3.927 9.147 4.559 1.00 91.19 113 THR A C 1
ATOM 866 O O . THR A 1 113 ? 3.854 10.287 4.091 1.00 91.19 113 THR A O 1
ATOM 869 N N . THR A 1 114 ? 4.846 8.806 5.458 1.00 89.00 114 THR A N 1
ATOM 870 C CA . THR A 1 114 ? 6.027 9.613 5.793 1.00 89.00 114 THR A CA 1
ATOM 871 C C . THR A 1 114 ? 7.270 9.178 5.022 1.00 89.00 114 THR A C 1
ATOM 873 O O . THR A 1 114 ? 8.333 9.761 5.226 1.00 89.00 114 THR A O 1
ATOM 876 N N . ASP A 1 115 ? 7.145 8.179 4.149 1.00 88.94 115 ASP A N 1
ATOM 877 C CA . ASP A 1 115 ? 8.210 7.681 3.292 1.00 88.94 115 ASP A CA 1
ATOM 878 C C . ASP A 1 115 ? 8.160 8.355 1.912 1.00 88.94 115 ASP A C 1
ATOM 880 O O . ASP A 1 115 ? 7.130 8.401 1.227 1.00 88.94 115 ASP A O 1
ATOM 884 N N . ARG A 1 116 ? 9.295 8.929 1.501 1.00 90.62 116 ARG A N 1
ATOM 885 C CA . ARG A 1 116 ? 9.403 9.657 0.232 1.00 90.62 116 ARG A CA 1
ATOM 886 C C . ARG A 1 116 ? 9.515 8.715 -0.969 1.00 90.62 116 ARG A C 1
ATOM 888 O O . ARG A 1 116 ? 8.993 9.059 -2.033 1.00 90.62 116 ARG A O 1
ATOM 895 N N . GLY A 1 117 ? 10.208 7.589 -0.819 1.00 92.38 117 GLY A N 1
ATOM 896 C CA . GLY A 1 117 ? 10.352 6.561 -1.845 1.00 92.38 117 GLY A CA 1
ATOM 897 C C . GLY A 1 117 ? 9.000 5.944 -2.177 1.00 92.38 117 GLY A C 1
ATOM 898 O O . GLY A 1 117 ? 8.593 5.963 -3.338 1.00 92.38 117 GLY A O 1
ATOM 899 N N . LEU A 1 118 ? 8.240 5.529 -1.166 1.00 93.69 118 LEU A N 1
ATOM 900 C CA . LEU A 1 118 ? 6.894 4.988 -1.333 1.00 93.69 118 LEU A CA 1
ATOM 901 C C . LEU A 1 118 ? 5.943 6.016 -1.953 1.00 93.69 118 LEU A C 1
ATOM 903 O O . LEU A 1 118 ? 5.210 5.700 -2.892 1.00 93.69 118 LEU A O 1
ATOM 907 N N . ALA A 1 119 ? 5.972 7.271 -1.488 1.00 95.56 119 ALA A N 1
ATOM 908 C CA . ALA A 1 119 ? 5.150 8.321 -2.089 1.00 95.56 119 ALA A CA 1
ATOM 909 C C . ALA A 1 119 ? 5.457 8.497 -3.587 1.00 95.56 119 ALA A C 1
ATOM 911 O O . ALA A 1 119 ? 4.546 8.722 -4.390 1.00 95.56 119 ALA A O 1
ATOM 912 N N . LYS A 1 120 ? 6.733 8.373 -3.974 1.00 96.00 120 LYS A N 1
ATOM 913 C CA . LYS A 1 120 ? 7.162 8.418 -5.372 1.00 96.00 120 LYS A CA 1
ATOM 914 C C . LYS A 1 120 ? 6.725 7.172 -6.143 1.00 96.00 120 LYS A C 1
ATOM 916 O O . LYS A 1 120 ? 6.224 7.331 -7.255 1.00 96.00 120 LYS A O 1
ATOM 921 N N . ALA A 1 121 ? 6.871 5.980 -5.571 1.00 96.88 121 ALA A N 1
ATOM 922 C CA . ALA A 1 121 ? 6.456 4.724 -6.187 1.00 96.88 121 ALA A CA 1
ATOM 923 C C . ALA A 1 121 ? 4.957 4.709 -6.488 1.00 96.88 121 ALA A C 1
ATOM 925 O O . ALA A 1 121 ? 4.581 4.444 -7.623 1.00 96.88 121 ALA A O 1
ATOM 926 N N . ILE A 1 122 ? 4.104 5.130 -5.551 1.00 97.88 122 ILE A N 1
ATOM 927 C CA . ILE A 1 122 ? 2.656 5.251 -5.792 1.00 97.88 122 ILE A CA 1
ATOM 928 C C . ILE A 1 122 ? 2.348 6.164 -6.986 1.00 97.88 122 ILE A C 1
ATOM 930 O O . ILE A 1 122 ? 1.510 5.833 -7.819 1.00 97.88 122 ILE A O 1
ATOM 934 N N . GLN A 1 123 ? 3.034 7.304 -7.102 1.00 97.19 123 GLN A N 1
ATOM 935 C CA . GLN A 1 123 ? 2.789 8.271 -8.179 1.00 97.19 123 GLN A CA 1
ATOM 936 C C . GLN A 1 123 ? 3.343 7.847 -9.547 1.00 97.19 123 GLN A C 1
ATOM 938 O O . GLN A 1 123 ? 2.997 8.469 -10.549 1.00 97.19 123 GLN A O 1
ATOM 943 N N . VAL A 1 124 ? 4.237 6.858 -9.599 1.00 97.56 124 VAL A N 1
ATOM 944 C CA . VAL A 1 124 ? 4.878 6.402 -10.843 1.00 97.56 124 VAL A CA 1
ATOM 945 C C . VAL A 1 124 ? 4.337 5.046 -11.273 1.00 97.56 124 VAL A C 1
ATOM 947 O O . VAL A 1 124 ? 3.920 4.899 -12.417 1.00 97.56 124 VAL A O 1
ATOM 950 N N . VAL A 1 125 ? 4.328 4.081 -10.358 1.00 98.12 125 VAL A N 1
ATOM 951 C CA . VAL A 1 125 ? 3.992 2.687 -10.638 1.00 98.12 125 VAL A CA 1
ATOM 952 C C . VAL A 1 125 ? 2.496 2.532 -10.851 1.00 98.12 125 VAL A C 1
ATOM 954 O O . VAL A 1 125 ? 2.096 2.029 -11.886 1.00 98.12 125 VAL A O 1
ATOM 957 N N . VAL A 1 126 ? 1.635 3.037 -9.964 1.00 98.06 126 VAL A N 1
ATOM 958 C CA . VAL A 1 126 ? 0.179 2.842 -10.128 1.00 98.06 126 VAL A CA 1
ATOM 959 C C . VAL A 1 126 ? -0.339 3.391 -11.479 1.00 98.06 126 VAL A C 1
ATOM 961 O O . VAL A 1 126 ? -1.030 2.656 -12.188 1.00 98.06 126 VAL A O 1
ATOM 964 N N . PRO A 1 127 ? 0.073 4.595 -11.937 1.00 98.12 127 PRO A N 1
ATOM 965 C CA . PRO A 1 127 ? -0.257 5.071 -13.284 1.00 98.12 127 PRO A CA 1
ATOM 966 C C . PRO A 1 127 ? 0.387 4.288 -14.435 1.00 98.12 127 PRO A C 1
ATOM 968 O O . PRO A 1 127 ? -0.159 4.301 -15.539 1.00 98.12 127 PRO A O 1
ATOM 971 N N . HIS A 1 128 ? 1.529 3.625 -14.214 1.00 98.06 128 HIS A N 1
ATOM 972 C CA . HIS A 1 128 ? 2.158 2.752 -15.215 1.00 98.06 128 HIS A CA 1
ATOM 973 C C . HIS A 1 128 ? 1.232 1.590 -15.602 1.00 98.06 128 HIS A C 1
ATOM 975 O O . HIS A 1 128 ? 1.158 1.237 -16.776 1.00 98.06 128 HIS A O 1
ATOM 981 N N . TYR A 1 129 ? 0.446 1.096 -14.643 1.00 97.31 129 TYR A N 1
ATOM 982 C CA . TYR A 1 129 ? -0.552 0.041 -14.835 1.00 97.31 129 TYR A CA 1
ATOM 983 C C . TYR A 1 129 ? -1.933 0.563 -15.284 1.00 97.31 129 TYR A C 1
ATOM 985 O O . TYR A 1 129 ? -2.902 -0.188 -15.315 1.00 97.31 129 TYR A O 1
ATOM 993 N N . GLY A 1 130 ? -2.047 1.841 -15.671 1.00 97.25 130 GLY A N 1
ATOM 994 C CA . GLY A 1 130 ? -3.271 2.415 -16.250 1.00 97.25 130 GLY A CA 1
ATOM 995 C C . GLY A 1 130 ? -4.258 3.024 -15.249 1.00 97.25 130 GLY A C 1
ATOM 996 O O . GLY A 1 130 ? -5.319 3.502 -15.657 1.00 97.25 130 GLY A O 1
ATOM 997 N N . TYR A 1 131 ? -3.914 3.077 -13.958 1.00 97.50 131 TYR A N 1
ATOM 998 C CA . TYR A 1 131 ? -4.775 3.634 -12.913 1.00 97.50 131 TYR A CA 1
ATOM 999 C C . TYR A 1 131 ? -4.329 5.040 -12.492 1.00 97.50 131 TYR A C 1
ATOM 1001 O O . TYR A 1 131 ? -3.274 5.232 -11.889 1.00 97.50 131 TYR A O 1
ATOM 1009 N N . TYR A 1 132 ? -5.151 6.047 -12.806 1.00 96.38 132 TYR A N 1
ATOM 1010 C CA . TYR A 1 132 ? -4.768 7.460 -12.672 1.00 96.38 132 TYR A CA 1
ATOM 1011 C C . TYR A 1 132 ? -5.437 8.212 -11.516 1.00 96.38 132 TYR A C 1
ATOM 1013 O O . TYR A 1 132 ? -4.923 9.259 -11.121 1.00 96.38 132 TYR A O 1
ATOM 1021 N N . ASP A 1 133 ? -6.548 7.721 -10.948 1.00 97.44 133 ASP A N 1
ATOM 1022 C CA . ASP A 1 133 ? -7.195 8.374 -9.792 1.00 97.44 133 ASP A CA 1
ATOM 1023 C C . ASP A 1 133 ? -6.530 7.960 -8.466 1.00 97.44 133 ASP A C 1
ATOM 1025 O O . ASP A 1 133 ? -7.154 7.477 -7.520 1.00 97.44 133 ASP A O 1
ATOM 1029 N N . VAL A 1 134 ? -5.209 8.126 -8.425 1.00 97.50 134 VAL A N 1
ATOM 1030 C CA . VAL A 1 134 ? -4.335 7.775 -7.308 1.00 97.50 134 VAL A CA 1
ATOM 1031 C C . VAL A 1 134 ? -3.562 9.004 -6.840 1.00 97.50 134 VAL A C 1
ATOM 1033 O O . VAL A 1 134 ? -3.114 9.832 -7.634 1.00 97.50 134 VAL A O 1
ATOM 1036 N N . GLN A 1 135 ? -3.400 9.150 -5.528 1.00 97.06 135 GLN A N 1
ATOM 1037 C CA . GLN A 1 135 ? -2.606 10.217 -4.924 1.00 97.06 135 GLN A CA 1
ATOM 1038 C C . GLN A 1 135 ? -1.729 9.661 -3.808 1.00 97.06 135 GLN A C 1
ATOM 1040 O O . GLN A 1 135 ? -2.164 8.811 -3.037 1.00 97.06 135 GLN A O 1
ATOM 1045 N N . ALA A 1 136 ? -0.524 10.210 -3.661 1.00 96.56 136 ALA A N 1
ATOM 1046 C CA . ALA A 1 136 ? 0.294 9.999 -2.473 1.00 96.56 136 ALA A CA 1
ATOM 1047 C C . ALA A 1 136 ? 0.429 11.310 -1.698 1.00 96.56 136 ALA A C 1
ATOM 1049 O O . ALA A 1 136 ? 0.940 12.307 -2.217 1.00 96.56 136 ALA A O 1
ATOM 1050 N N . ARG A 1 137 ? -0.027 11.307 -0.448 1.00 94.62 137 ARG A N 1
ATOM 1051 C CA . ARG A 1 137 ? 0.151 12.393 0.511 1.00 94.62 137 ARG A CA 1
ATOM 1052 C C . ARG A 1 137 ? 1.362 12.077 1.371 1.00 94.62 137 ARG A C 1
ATOM 1054 O O . ARG A 1 137 ? 1.283 11.287 2.308 1.00 94.62 137 ARG A O 1
ATOM 1061 N N . TYR A 1 138 ? 2.472 12.706 1.009 1.00 91.25 138 TYR A N 1
ATOM 1062 C CA . TYR A 1 138 ? 3.714 12.639 1.759 1.00 91.25 138 TYR A CA 1
ATOM 1063 C C . TYR A 1 138 ? 3.698 13.642 2.914 1.00 91.25 138 TYR A C 1
ATOM 1065 O O . TYR A 1 138 ? 3.433 14.831 2.710 1.00 91.25 138 TYR A O 1
ATOM 1073 N N . TYR A 1 139 ? 4.015 13.163 4.110 1.00 88.31 139 TYR A N 1
ATOM 1074 C CA . TYR A 1 139 ? 4.138 13.971 5.314 1.00 88.31 139 TYR A CA 1
ATOM 1075 C C . TYR A 1 139 ? 5.584 13.904 5.804 1.00 88.31 139 TYR A C 1
ATOM 1077 O O . TYR A 1 139 ? 5.962 12.910 6.421 1.00 88.31 139 TYR A O 1
ATOM 1085 N N . PRO A 1 140 ? 6.418 14.930 5.550 1.00 81.94 140 PRO A N 1
ATOM 1086 C CA . PRO A 1 140 ? 7.772 14.953 6.085 1.00 81.94 140 PRO A CA 1
ATOM 1087 C C . PRO A 1 140 ? 7.733 14.711 7.602 1.00 81.94 140 PRO A C 1
ATOM 1089 O O . PRO A 1 140 ? 6.957 15.385 8.281 1.00 81.94 140 PRO A O 1
ATOM 1092 N N . PRO A 1 141 ? 8.559 13.810 8.166 1.00 75.75 141 PRO A N 1
ATOM 1093 C CA . PRO A 1 141 ? 8.472 13.449 9.586 1.00 75.75 141 PRO A CA 1
ATOM 1094 C C . PRO A 1 141 ? 8.513 14.649 10.544 1.00 75.75 141 PRO A C 1
ATOM 1096 O O . PRO A 1 141 ? 7.835 14.667 11.571 1.00 75.75 141 PRO A O 1
ATOM 1099 N N . LYS A 1 142 ? 9.274 15.690 10.181 1.00 73.69 142 LYS A N 1
ATOM 1100 C CA . LYS A 1 142 ? 9.340 16.959 10.918 1.00 73.69 142 LYS A CA 1
ATOM 1101 C C . LYS A 1 142 ? 7.999 17.714 10.953 1.00 73.69 142 LYS A C 1
ATOM 1103 O O . LYS A 1 142 ? 7.654 18.270 11.987 1.00 73.69 142 LYS A O 1
ATOM 1108 N N . ASP A 1 143 ? 7.221 17.660 9.874 1.00 70.06 143 ASP A N 1
ATOM 1109 C CA . ASP A 1 143 ? 5.958 18.389 9.725 1.00 70.06 143 ASP A CA 1
ATOM 1110 C C . ASP A 1 143 ? 4.796 17.628 10.390 1.00 70.06 143 ASP A C 1
ATOM 1112 O O . ASP A 1 143 ? 3.802 18.232 10.791 1.00 70.06 143 ASP A O 1
ATOM 1116 N N . VAL A 1 144 ? 4.908 16.299 10.541 1.00 67.06 144 VAL A N 1
ATOM 1117 C CA . VAL A 1 144 ? 3.902 15.475 11.238 1.00 67.06 144 VAL A CA 1
ATOM 1118 C C . VAL A 1 144 ? 3.744 15.927 12.687 1.00 67.06 144 VAL A C 1
ATOM 1120 O O . VAL A 1 144 ? 2.618 16.116 13.138 1.00 67.06 144 VAL A O 1
ATOM 1123 N N . LYS A 1 145 ? 4.859 16.163 13.392 1.00 62.66 145 LYS A N 1
ATOM 1124 C CA . LYS A 1 145 ? 4.855 16.595 14.801 1.00 62.66 145 LYS A CA 1
ATOM 1125 C C . LYS A 1 145 ? 4.181 17.951 15.004 1.00 62.66 145 LYS A C 1
ATOM 1127 O O . LYS A 1 145 ? 3.556 18.179 16.033 1.00 62.66 145 LYS A O 1
ATOM 1132 N N . GLU A 1 146 ? 4.310 18.845 14.028 1.00 63.84 146 GLU A N 1
ATOM 1133 C CA . GLU A 1 146 ? 3.715 20.182 14.084 1.00 63.84 146 GLU A CA 1
ATOM 1134 C C . GLU A 1 146 ? 2.226 20.164 13.715 1.00 63.84 146 GLU A C 1
ATOM 1136 O O . GLU A 1 146 ? 1.436 20.939 14.254 1.00 63.84 146 GLU A O 1
ATOM 1141 N N . ARG A 1 147 ? 1.831 19.279 12.792 1.00 61.88 147 ARG A N 1
ATOM 1142 C CA . ARG A 1 147 ? 0.482 19.248 12.213 1.00 61.88 147 ARG A CA 1
ATOM 1143 C C . ARG A 1 147 ? -0.490 18.335 12.953 1.00 61.88 147 ARG A C 1
ATOM 1145 O O . ARG A 1 147 ? -1.692 18.595 12.937 1.00 61.88 147 ARG A O 1
ATOM 1152 N N . PHE A 1 148 ? 0.019 17.287 13.588 1.00 63.72 148 PHE A N 1
ATOM 1153 C CA . PHE A 1 148 ? -0.748 16.351 14.394 1.00 63.72 148 PHE A CA 1
ATOM 1154 C C . PHE A 1 148 ? -0.147 16.357 15.801 1.00 63.72 148 PHE A C 1
ATOM 1156 O O . PHE A 1 148 ? 0.894 15.732 16.004 1.00 63.72 148 PHE A O 1
ATOM 1163 N N . PRO A 1 149 ? -0.740 17.078 16.773 1.00 53.50 149 PRO A N 1
ATOM 1164 C CA . PRO A 1 149 ? -0.265 17.046 18.149 1.00 53.50 149 PRO A CA 1
ATOM 1165 C C . PRO A 1 149 ? -0.506 15.642 18.713 1.00 53.50 149 PRO A C 1
ATOM 1167 O O . PRO A 1 149 ? -1.591 15.324 19.194 1.00 53.50 149 PRO A O 1
ATOM 1170 N N . VAL A 1 150 ? 0.492 14.771 18.588 1.00 55.84 150 VAL A N 1
ATOM 1171 C CA . VAL A 1 150 ? 0.449 13.417 19.138 1.00 55.84 150 VAL A CA 1
ATOM 1172 C C . VAL A 1 150 ? 0.768 13.518 20.628 1.00 55.84 150 VAL A C 1
ATOM 1174 O O . VAL A 1 150 ? 1.789 14.093 21.001 1.00 55.84 150 VAL A O 1
ATOM 1177 N N . ALA A 1 151 ? -0.116 13.003 21.486 1.00 50.81 151 ALA A N 1
ATOM 1178 C CA . ALA A 1 151 ? 0.014 13.115 22.944 1.00 50.81 151 ALA A CA 1
ATOM 1179 C C . ALA A 1 151 ? 1.255 12.390 23.505 1.00 50.81 151 ALA A C 1
ATOM 1181 O O . ALA A 1 151 ? 1.736 12.733 24.583 1.00 50.81 151 ALA A O 1
ATOM 1182 N N . GLU A 1 152 ? 1.804 11.436 22.753 1.00 55.09 152 GLU A N 1
ATOM 1183 C CA . GLU A 1 152 ? 3.040 10.733 23.066 1.00 55.09 152 GLU A CA 1
ATOM 1184 C C . GLU A 1 152 ? 3.989 10.833 21.871 1.00 55.09 152 GLU A C 1
ATOM 1186 O O . GLU A 1 152 ? 3.612 10.594 20.723 1.00 55.09 152 GLU A O 1
ATOM 1191 N N . ASN A 1 153 ? 5.232 11.237 22.134 1.00 44.22 153 ASN A N 1
ATOM 1192 C CA . ASN A 1 153 ? 6.250 11.367 21.102 1.00 44.22 153 ASN A CA 1
ATOM 1193 C C . ASN A 1 153 ? 6.479 10.005 20.431 1.00 44.22 153 ASN A C 1
ATOM 1195 O O . ASN A 1 153 ? 6.938 9.073 21.087 1.00 44.22 153 ASN A O 1
ATOM 1199 N N . PHE A 1 154 ? 6.238 9.906 19.121 1.00 45.19 154 PHE A N 1
ATOM 1200 C CA . PHE A 1 154 ? 6.852 8.857 18.310 1.00 45.19 154 PHE A CA 1
ATOM 1201 C C . PHE A 1 154 ? 8.374 9.018 18.420 1.00 45.19 154 PHE A C 1
ATOM 1203 O O . PHE A 1 154 ? 8.944 10.008 17.939 1.00 45.19 154 PHE A O 1
ATOM 1210 N N . ILE A 1 155 ? 9.008 8.094 19.138 1.00 42.66 155 ILE A N 1
ATOM 1211 C CA . ILE A 1 155 ? 10.461 7.964 19.220 1.00 42.66 155 ILE A CA 1
ATOM 1212 C C . ILE A 1 155 ? 10.828 6.934 18.152 1.00 42.66 155 ILE A C 1
ATOM 1214 O O . ILE A 1 155 ? 10.396 5.788 18.258 1.00 42.66 155 ILE A O 1
ATOM 1218 N N . TRP A 1 156 ? 11.527 7.386 17.113 1.00 48.19 156 TRP A N 1
ATOM 1219 C CA . TRP A 1 156 ? 12.160 6.539 16.102 1.00 48.19 156 TRP A CA 1
ATOM 1220 C C . TRP A 1 156 ? 13.587 6.235 16.548 1.00 48.19 156 TRP A C 1
ATOM 1222 O O . TRP A 1 156 ? 14.231 7.187 17.058 1.00 48.19 156 TRP A O 1
#

Radius of gyration: 15.95 Å; Cα contacts (8 Å, |Δi|>4): 204; chains: 1; bounding box: 47×36×39 Å

pLDDT: mean 86.93, std 14.84, range [35.78, 98.12]

Solvent-accessible surface area (backbone atoms only — not comparable to full-atom values): 9368 Å² total; per-residue (Å²): 131,87,83,62,99,67,83,46,75,41,50,36,59,58,40,35,75,48,51,24,50,70,82,54,96,57,85,62,41,71,22,92,82,51,31,69,45,34,72,73,64,58,40,42,74,46,79,80,68,72,78,62,90,85,57,57,76,89,76,56,84,50,67,42,29,47,46,24,54,53,21,38,55,45,24,41,72,63,46,97,49,57,90,81,58,88,58,63,65,63,18,43,61,47,20,50,52,48,52,50,38,76,76,41,76,90,57,75,51,74,47,79,39,65,45,68,30,56,34,48,18,46,66,49,45,47,46,70,77,72,47,70,58,60,46,49,49,66,40,56,69,77,55,43,62,74,74,47,82,62,96,62,82,87,80,131

Mean predicted aligned error: 6.3 Å